Protein AF-A0A2K8VAJ5-F1 (afdb_monomer)

Foldseek 3Di:
DDDPPCPVVVVVVVVVVVVPPPPPDQPPCNVVVVVVVVVVVCLVPVQPPPPPDDPVVVVVVVVVLVVVVVVVCVVDVPVVVVPDPPVPPPPDPPDDPPPPVPDPDDPVNVVVVSVVVVVVVVVVVVVSVVVNVVSVD

pLDDT: mean 71.05, std 13.16, range [44.62, 89.0]

Structure (mmCIF, N/CA/C/O backbone):
data_AF-A0A2K8VAJ5-F1
#
_entry.id   AF-A0A2K8VAJ5-F1
#
loop_
_atom_site.group_PDB
_atom_site.id
_atom_site.type_symbol
_atom_site.label_atom_id
_atom_site.label_alt_id
_atom_site.label_comp_id
_atom_site.label_asym_id
_atom_site.label_entity_id
_atom_site.label_seq_id
_atom_site.pdbx_PDB_ins_code
_atom_site.Cartn_x
_atom_site.Cartn_y
_atom_site.Cartn_z
_atom_site.occupancy
_atom_site.B_iso_or_equiv
_atom_site.auth_seq_id
_atom_site.auth_comp_id
_atom_site.auth_asym_id
_atom_site.auth_atom_id
_atom_site.pdbx_PDB_model_num
ATOM 1 N N . MET A 1 1 ? -67.425 13.145 28.987 1.00 49.12 1 MET A N 1
ATOM 2 C CA . MET A 1 1 ? -66.444 13.938 29.762 1.00 49.12 1 MET A CA 1
ATOM 3 C C . MET A 1 1 ? -65.986 13.090 30.954 1.00 49.12 1 MET A C 1
ATOM 5 O O . MET A 1 1 ? -66.613 13.156 32.002 1.00 49.12 1 MET A O 1
ATOM 9 N N . GLY A 1 2 ? -65.002 12.194 30.789 1.00 54.41 2 GLY A N 1
ATOM 10 C CA . GLY A 1 2 ? -64.683 11.223 31.853 1.00 54.41 2 GLY A CA 1
ATOM 11 C C . GLY A 1 2 ? -63.382 10.418 31.737 1.00 54.41 2 GLY A C 1
ATOM 12 O O . GLY A 1 2 ? -63.228 9.482 32.505 1.00 54.41 2 GLY A O 1
ATOM 13 N N . GLU A 1 3 ? -62.450 10.752 30.839 1.00 56.56 3 GLU A N 1
ATOM 14 C CA . GLU A 1 3 ? -61.266 9.903 30.571 1.00 56.56 3 GLU A CA 1
ATOM 15 C C . GLU A 1 3 ? -59.970 10.291 31.309 1.00 56.56 3 GLU A C 1
ATOM 17 O O . GLU A 1 3 ? -58.993 9.563 31.231 1.00 56.56 3 GLU A O 1
ATOM 22 N N . ASN A 1 4 ? -59.942 11.380 32.086 1.00 60.19 4 ASN A N 1
ATOM 23 C CA . ASN A 1 4 ? -58.702 11.906 32.690 1.00 60.19 4 ASN A CA 1
ATOM 24 C C . ASN A 1 4 ? -58.648 11.837 34.229 1.00 60.19 4 ASN A C 1
ATOM 26 O O . ASN A 1 4 ? -57.868 12.554 34.846 1.00 60.19 4 ASN A O 1
ATOM 30 N N . LYS A 1 5 ? -59.470 11.005 34.882 1.00 61.97 5 LYS A N 1
ATOM 31 C CA . LYS A 1 5 ? -59.504 10.945 36.359 1.00 61.97 5 LYS A CA 1
ATOM 32 C C . LYS A 1 5 ? -58.392 10.106 37.001 1.00 61.97 5 LYS A C 1
ATOM 34 O O . LYS A 1 5 ? -58.122 10.304 38.174 1.00 61.97 5 LYS A O 1
ATOM 39 N N . HIS A 1 6 ? -57.739 9.215 36.254 1.00 68.75 6 HIS A N 1
ATOM 40 C CA . HIS A 1 6 ? -56.761 8.265 36.811 1.00 68.75 6 HIS A CA 1
ATOM 41 C C . HIS A 1 6 ? -55.299 8.560 36.444 1.00 68.75 6 HIS A C 1
ATOM 43 O O . HIS A 1 6 ? -54.416 7.804 36.832 1.00 68.75 6 HIS A O 1
ATOM 49 N N . ILE A 1 7 ? -55.007 9.644 35.717 1.00 76.75 7 ILE A N 1
ATOM 50 C CA . ILE A 1 7 ? -53.629 9.952 35.286 1.00 76.75 7 ILE A CA 1
ATOM 51 C C . ILE A 1 7 ? -52.739 10.314 36.480 1.00 76.75 7 ILE A C 1
ATOM 53 O O . ILE A 1 7 ? -51.584 9.905 36.529 1.00 76.75 7 ILE A O 1
ATOM 57 N N . GLU A 1 8 ? -53.287 11.038 37.462 1.00 81.19 8 GLU A N 1
ATOM 58 C CA . GLU A 1 8 ? -52.573 11.372 38.701 1.00 81.19 8 GLU A CA 1
ATOM 59 C C . GLU A 1 8 ? -52.306 10.133 39.559 1.00 81.19 8 GLU A C 1
ATOM 61 O O . GLU A 1 8 ? -51.227 10.003 40.128 1.00 81.19 8 GLU A O 1
ATOM 66 N N . GLU A 1 9 ? -53.251 9.192 39.618 1.00 81.62 9 GLU A N 1
ATOM 67 C CA . GLU A 1 9 ? -53.057 7.926 40.332 1.00 81.62 9 GLU A CA 1
ATOM 68 C C . GLU A 1 9 ? -51.997 7.053 39.650 1.00 81.62 9 GLU A C 1
ATOM 70 O O . GLU A 1 9 ? -51.167 6.447 40.329 1.00 81.62 9 GLU A O 1
ATOM 75 N N . LEU A 1 10 ? -51.978 7.030 38.313 1.00 83.81 10 LEU A N 1
ATOM 76 C CA . LEU A 1 10 ? -50.975 6.308 37.531 1.00 83.81 10 LEU A CA 1
ATOM 77 C C . LEU A 1 10 ? -49.576 6.925 37.687 1.00 83.81 10 LEU A C 1
ATOM 79 O O . LEU A 1 10 ? -48.600 6.194 37.846 1.00 83.81 10 LEU A O 1
ATOM 83 N N . ASP A 1 11 ? -49.477 8.258 37.689 1.00 85.94 11 ASP A N 1
ATOM 84 C CA . ASP A 1 11 ? -48.225 8.986 37.936 1.00 85.94 11 ASP A CA 1
ATOM 85 C C . ASP A 1 11 ? -47.729 8.775 39.374 1.00 85.94 11 ASP A C 1
ATOM 87 O O . ASP A 1 11 ? -46.547 8.507 39.596 1.00 85.94 11 ASP A O 1
ATOM 91 N N . ALA A 1 12 ? -48.632 8.804 40.360 1.00 85.50 12 ALA A N 1
ATOM 92 C CA . ALA A 1 12 ? -48.304 8.512 41.753 1.00 85.50 12 ALA A CA 1
ATOM 93 C C . ALA A 1 12 ? -47.822 7.063 41.937 1.00 85.50 12 ALA A C 1
ATOM 95 O O . ALA A 1 12 ? -46.865 6.820 42.677 1.00 85.50 12 ALA A O 1
ATOM 96 N N . PHE A 1 13 ? -48.437 6.108 41.234 1.00 86.81 13 PHE A N 1
ATOM 97 C CA . PHE A 1 13 ? -48.019 4.708 41.236 1.00 86.81 13 PHE A CA 1
ATOM 98 C C . PHE A 1 13 ? -46.640 4.526 40.589 1.00 86.81 13 PHE A C 1
ATOM 100 O O . PHE A 1 13 ? -45.767 3.892 41.181 1.00 86.81 13 PHE A O 1
ATOM 107 N N . ALA A 1 14 ? -46.407 5.140 39.425 1.00 85.62 14 ALA A N 1
ATOM 108 C CA . ALA A 1 14 ? -45.118 5.105 38.740 1.00 85.62 14 ALA A CA 1
ATOM 109 C C . ALA A 1 14 ? -44.005 5.736 39.591 1.00 85.62 14 ALA A C 1
ATOM 111 O O . ALA A 1 14 ? -42.942 5.142 39.760 1.00 85.62 14 ALA A O 1
ATOM 112 N N . LYS A 1 15 ? -44.262 6.901 40.200 1.00 84.56 15 LYS A N 1
ATOM 113 C CA . LYS A 1 15 ? -43.313 7.572 41.100 1.00 84.56 15 LYS A CA 1
ATOM 114 C C . LYS A 1 15 ? -43.003 6.751 42.340 1.00 84.56 15 LYS A C 1
ATOM 116 O O . LYS A 1 15 ? -41.846 6.706 42.747 1.00 84.56 15 LYS A O 1
ATOM 121 N N . LYS A 1 16 ? -44.009 6.105 42.938 1.00 86.38 16 LYS A N 1
ATOM 122 C CA . LYS A 1 16 ? -43.801 5.209 44.078 1.00 86.38 16 LYS A CA 1
ATOM 123 C C . LYS A 1 16 ? -42.916 4.030 43.680 1.00 86.38 16 LYS A C 1
ATOM 125 O O . LYS A 1 16 ? -41.935 3.769 44.357 1.00 86.38 16 LYS A O 1
ATOM 130 N N . TYR A 1 17 ? -43.200 3.397 42.545 1.00 82.62 17 TYR A N 1
ATOM 131 C CA . TYR A 1 17 ? -42.423 2.256 42.067 1.00 82.62 17 TYR A CA 1
ATOM 132 C C . TYR A 1 17 ? -40.970 2.637 41.753 1.00 82.62 17 TYR A C 1
ATOM 134 O O . TYR A 1 17 ? -40.051 1.965 42.194 1.00 82.62 17 TYR A O 1
ATOM 142 N N . VAL A 1 18 ? -40.742 3.763 41.070 1.00 82.12 18 VAL A N 1
ATOM 143 C CA . VAL A 1 18 ? -39.388 4.270 40.771 1.00 82.12 18 VAL A CA 1
ATOM 144 C C . VAL A 1 18 ? -38.624 4.665 42.041 1.00 82.12 18 VAL A C 1
ATOM 146 O O . VAL A 1 18 ? -37.400 4.581 42.066 1.00 82.12 18 VAL A O 1
ATOM 149 N N . LYS A 1 19 ? -39.328 5.096 43.092 1.00 79.25 19 LYS A N 1
ATOM 150 C CA . LYS A 1 19 ? -38.733 5.466 44.383 1.00 79.25 19 LYS A CA 1
ATOM 151 C C . LYS A 1 19 ? -38.449 4.257 45.282 1.00 79.25 19 LYS A C 1
ATOM 153 O O . LYS A 1 19 ? -37.502 4.312 46.059 1.00 79.25 19 LYS A O 1
ATOM 158 N N . ASP A 1 20 ? -39.274 3.215 45.190 1.00 78.38 20 ASP A N 1
ATOM 159 C CA . ASP A 1 20 ? -39.146 1.970 45.957 1.00 78.38 20 ASP A CA 1
ATOM 160 C C . ASP A 1 20 ? -38.098 1.020 45.344 1.00 78.38 20 ASP A C 1
ATOM 162 O O . ASP A 1 20 ? -37.609 0.120 46.025 1.00 78.38 20 ASP A O 1
ATOM 166 N N . VAL A 1 21 ? -37.726 1.217 44.075 1.00 77.69 21 VAL A N 1
ATOM 167 C CA . VAL A 1 21 ? -36.576 0.541 43.462 1.00 77.69 21 VAL A CA 1
ATOM 168 C C . VAL A 1 21 ? -35.293 1.118 44.063 1.00 77.69 21 VAL A C 1
ATOM 170 O O . VAL A 1 21 ? -35.049 2.324 43.989 1.00 77.69 21 VAL A O 1
ATOM 173 N N . GLU A 1 22 ? -34.466 0.255 44.660 1.00 72.25 22 GLU A N 1
ATOM 174 C CA . GLU A 1 22 ? -33.133 0.637 45.125 1.00 72.25 22 GLU A CA 1
ATOM 175 C C . GLU A 1 22 ? -32.356 1.250 43.957 1.00 72.25 22 GLU A C 1
ATOM 177 O O . GLU A 1 22 ? -32.207 0.646 42.895 1.00 72.25 22 GLU A O 1
ATOM 182 N N . GLN A 1 23 ? -31.895 2.488 44.140 1.00 69.12 23 GLN A N 1
ATOM 183 C CA . GLN A 1 23 ? -31.061 3.152 43.151 1.00 69.12 23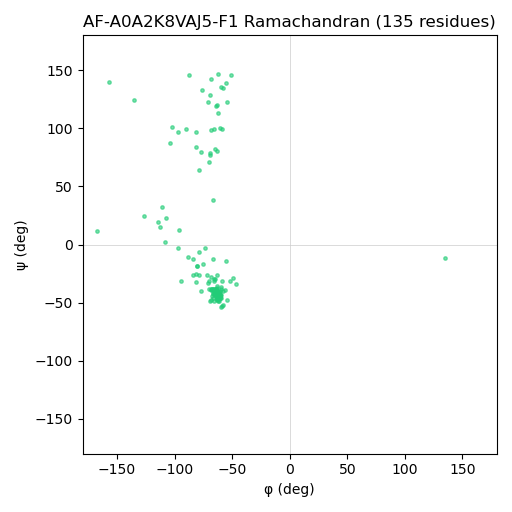 GLN A CA 1
ATOM 184 C C . GLN A 1 23 ? -29.740 2.391 43.068 1.00 69.12 23 GLN A C 1
ATOM 186 O O . GLN A 1 23 ? -28.859 2.573 43.908 1.00 69.12 23 GLN A O 1
ATOM 191 N N . GLU A 1 24 ? -29.612 1.533 42.057 1.00 68.12 24 GLU A N 1
ATOM 192 C CA . GLU A 1 24 ? -28.342 0.911 41.713 1.00 68.12 24 GLU A CA 1
ATOM 193 C C . GLU A 1 24 ? -27.365 2.029 41.345 1.00 68.12 24 GLU A C 1
ATOM 195 O O . GLU A 1 24 ? -27.410 2.615 40.261 1.00 68.12 24 GLU A O 1
ATOM 200 N N . LEU A 1 25 ? -26.508 2.381 42.302 1.00 70.94 25 LEU A N 1
ATOM 201 C CA . LEU A 1 25 ? -25.411 3.297 42.061 1.00 70.94 25 LEU A CA 1
ATOM 202 C C . LEU A 1 25 ? -24.488 2.611 41.055 1.00 70.94 25 LEU A C 1
ATOM 204 O O . LEU A 1 25 ? -23.977 1.523 41.352 1.00 70.94 25 LEU A O 1
ATOM 208 N N . PRO A 1 26 ? -24.268 3.207 39.870 1.00 72.81 26 PRO A N 1
ATOM 209 C CA . PRO A 1 26 ? -23.315 2.647 38.936 1.00 72.81 26 PRO A CA 1
ATOM 210 C C . PRO A 1 26 ? -21.974 2.518 39.652 1.00 72.81 26 PRO A C 1
ATOM 212 O O . PRO A 1 26 ? -21.575 3.391 40.429 1.00 72.81 26 PRO A O 1
ATOM 215 N N . THR A 1 27 ? -21.280 1.407 39.410 1.00 80.12 27 THR A N 1
ATOM 216 C CA . THR A 1 27 ? -19.929 1.212 39.935 1.00 80.12 27 THR A CA 1
ATOM 217 C C . THR A 1 27 ? -19.074 2.426 39.575 1.00 80.12 27 THR A C 1
ATOM 219 O O . THR A 1 27 ? -19.243 2.999 38.498 1.00 80.12 27 THR A O 1
ATOM 222 N N . PHE A 1 28 ? -18.141 2.807 40.451 1.00 79.31 28 PHE A N 1
ATOM 223 C CA . PHE A 1 28 ? -17.242 3.950 40.243 1.00 79.31 28 PHE A CA 1
ATOM 224 C C . PHE A 1 28 ? -16.602 3.964 38.836 1.00 79.31 28 PHE A C 1
ATOM 226 O O . PHE A 1 28 ? -16.463 5.018 38.221 1.00 79.31 28 PHE A O 1
ATOM 233 N N . ASP A 1 29 ? -16.331 2.778 38.282 1.00 83.50 29 ASP A N 1
ATOM 234 C CA . ASP A 1 29 ? -15.713 2.584 36.968 1.00 83.50 29 ASP A CA 1
ATOM 235 C C . ASP A 1 29 ? -16.696 2.337 35.810 1.00 83.50 29 ASP A C 1
ATOM 237 O O . ASP A 1 29 ? -16.278 1.922 34.725 1.00 83.50 29 ASP A O 1
ATOM 241 N N . PHE A 1 30 ? -18.000 2.566 35.992 1.00 85.00 30 PHE A N 1
ATOM 242 C CA . PHE A 1 30 ? -19.014 2.322 34.959 1.00 85.00 30 PHE A CA 1
ATOM 243 C C . PHE A 1 30 ? -18.716 3.112 33.681 1.00 85.00 30 PHE A C 1
ATOM 245 O O . PHE A 1 30 ? -18.602 2.535 32.599 1.00 85.00 30 PHE A O 1
ATOM 252 N N . THR A 1 31 ? -18.503 4.422 33.815 1.00 88.94 31 THR A N 1
ATOM 253 C CA . THR A 1 31 ? -18.191 5.302 32.683 1.00 88.94 31 THR A CA 1
ATOM 254 C C . THR A 1 31 ? -16.892 4.884 31.999 1.00 88.94 31 THR A C 1
ATOM 256 O O . THR A 1 31 ? -16.847 4.800 30.774 1.00 88.94 31 THR A O 1
ATOM 259 N N . SER A 1 32 ? -15.858 4.543 32.773 1.00 85.12 32 SER A N 1
ATOM 260 C CA . SER A 1 32 ? -14.574 4.061 32.249 1.00 85.12 32 SER A CA 1
ATOM 261 C C . SER A 1 32 ? -14.727 2.748 31.475 1.00 85.12 32 SER A C 1
ATOM 263 O O . SER A 1 32 ? -14.182 2.606 30.383 1.00 85.12 32 SER A O 1
ATOM 265 N N . SER A 1 33 ? -15.520 1.809 31.995 1.00 86.50 33 SER A N 1
ATOM 266 C CA . SER A 1 33 ? -15.767 0.498 31.379 1.00 86.50 33 SER A CA 1
ATOM 267 C C . SER A 1 33 ? -16.581 0.601 30.089 1.00 86.50 33 SER A C 1
ATOM 269 O O . SER A 1 33 ? -16.302 -0.103 29.116 1.00 86.50 33 SER A O 1
ATOM 271 N N . VAL A 1 34 ? -17.578 1.489 30.063 1.00 89.00 34 VAL A N 1
ATOM 272 C CA . VAL A 1 34 ? -18.381 1.773 28.868 1.00 89.00 34 VAL A CA 1
ATOM 273 C C . VAL A 1 34 ? -17.526 2.472 27.814 1.00 89.00 34 VAL A C 1
ATOM 275 O O . VAL A 1 34 ? -17.491 2.025 26.671 1.00 89.00 34 VAL A O 1
ATOM 278 N N . MET A 1 35 ? -16.767 3.502 28.198 1.00 87.38 35 MET A N 1
ATOM 279 C CA . MET A 1 35 ? -15.888 4.231 27.280 1.00 87.38 35 MET A CA 1
ATOM 280 C C . MET A 1 35 ? -14.786 3.331 26.706 1.00 87.38 35 MET A C 1
ATOM 282 O O . MET A 1 35 ? -14.466 3.427 25.524 1.00 87.38 35 MET A O 1
ATOM 286 N N . HIS A 1 36 ? -14.246 2.409 27.509 1.00 87.50 36 HIS A N 1
ATOM 287 C CA . HIS A 1 36 ? -13.289 1.406 27.044 1.00 87.50 36 HIS A CA 1
ATOM 288 C C . HIS A 1 36 ? -13.899 0.494 25.972 1.00 87.50 36 HIS A C 1
ATOM 290 O O . HIS A 1 36 ? -13.298 0.292 24.919 1.00 87.50 36 HIS A O 1
ATOM 296 N N . LYS A 1 37 ? -15.115 -0.018 26.206 1.00 85.31 37 LYS A N 1
ATOM 297 C CA . LYS A 1 37 ? -15.824 -0.871 25.238 1.00 85.31 37 LYS A CA 1
ATOM 298 C C . LYS A 1 37 ? -16.207 -0.124 23.963 1.00 85.31 37 LYS A C 1
ATOM 300 O O . LYS A 1 37 ? -16.082 -0.687 22.882 1.00 85.31 37 LYS A O 1
ATOM 305 N N . ILE A 1 38 ? -16.622 1.140 24.064 1.00 84.06 38 ILE A N 1
ATOM 306 C CA . ILE A 1 38 ? -16.909 1.981 22.891 1.00 84.06 38 ILE A CA 1
ATOM 307 C C . ILE A 1 38 ? -15.635 2.182 22.069 1.00 84.06 38 ILE A C 1
ATOM 309 O O . ILE A 1 38 ? -15.648 1.957 20.863 1.00 84.06 38 ILE A O 1
ATOM 313 N N . LYS A 1 39 ? -14.515 2.511 22.722 1.00 82.06 39 LYS A N 1
ATOM 314 C CA . LYS A 1 39 ? -13.221 2.698 22.058 1.00 82.06 39 LYS A CA 1
ATOM 315 C C . LYS A 1 39 ? -12.747 1.430 21.339 1.00 82.06 39 LYS A C 1
ATOM 317 O O . LYS A 1 39 ? -12.239 1.516 20.226 1.00 82.06 39 LYS A O 1
ATOM 322 N N . GLU A 1 40 ? -12.943 0.261 21.943 1.00 77.19 40 GLU A N 1
ATOM 323 C CA . GLU A 1 40 ? -12.607 -1.036 21.342 1.00 77.19 40 GLU A CA 1
ATOM 324 C C . GLU A 1 40 ? -13.460 -1.336 20.093 1.00 77.19 40 GLU A C 1
ATOM 326 O O . GLU A 1 40 ? -12.935 -1.746 19.054 1.00 77.19 40 GLU A O 1
ATOM 331 N N . VAL A 1 41 ? -14.765 -1.052 20.154 1.00 75.44 41 VAL A N 1
ATOM 332 C CA . VAL A 1 41 ? -15.689 -1.222 19.021 1.00 75.44 41 VAL A CA 1
ATOM 333 C C . VAL A 1 41 ? -15.383 -0.229 17.895 1.00 75.44 41 VAL A C 1
ATOM 335 O O . VAL A 1 41 ? -15.299 -0.633 16.732 1.00 75.44 41 VAL A O 1
ATOM 338 N N . GLU A 1 42 ? -15.145 1.045 18.211 1.00 70.00 42 GLU A N 1
ATOM 339 C CA . GLU A 1 42 ? -14.798 2.069 17.220 1.00 70.00 42 GLU A CA 1
ATOM 340 C C . GLU A 1 42 ? -13.470 1.751 16.524 1.00 70.00 42 GLU A C 1
ATOM 342 O O . GLU A 1 42 ? -13.422 1.731 15.292 1.00 70.00 42 GLU A O 1
ATOM 347 N N . MET A 1 43 ? -12.428 1.374 17.274 1.00 62.12 43 MET A N 1
ATOM 348 C CA . MET A 1 43 ? -11.144 0.951 16.701 1.00 62.12 43 MET A CA 1
ATOM 349 C C . MET A 1 43 ? -11.285 -0.276 15.787 1.00 62.12 43 MET A C 1
ATOM 351 O O . MET A 1 43 ? -10.645 -0.350 14.740 1.00 62.12 43 MET A O 1
ATOM 355 N N . SER A 1 44 ? -12.162 -1.229 16.108 1.00 60.97 44 SER A N 1
ATOM 356 C CA . SER A 1 44 ? -12.371 -2.398 15.240 1.00 60.97 44 SER A CA 1
ATOM 357 C C . SER A 1 44 ? -13.037 -2.059 13.894 1.00 60.97 44 SER A C 1
ATOM 359 O O . SER A 1 44 ? -12.812 -2.750 12.896 1.00 60.97 44 SER A O 1
ATOM 361 N N . SER A 1 45 ? -13.841 -0.989 13.849 1.00 58.59 45 SER A N 1
ATOM 362 C CA . SER A 1 45 ? -14.629 -0.600 12.671 1.00 58.59 45 SER A CA 1
ATOM 363 C C . SER A 1 45 ? -13.934 0.431 11.775 1.00 58.59 45 SER A C 1
ATOM 365 O O . SER A 1 45 ? -14.099 0.388 10.555 1.00 58.59 45 SER A O 1
ATOM 367 N N . VAL A 1 46 ? -13.118 1.317 12.356 1.00 58.03 46 VAL A N 1
ATOM 368 C CA . VAL A 1 46 ? -12.491 2.444 11.645 1.00 58.03 46 VAL A CA 1
ATOM 369 C C . VAL A 1 46 ? -11.236 2.018 10.869 1.00 58.03 46 VAL A C 1
ATOM 371 O O . VAL A 1 46 ? -10.920 2.610 9.838 1.00 58.03 46 VAL A O 1
ATOM 374 N N . TYR A 1 47 ? -10.558 0.940 11.277 1.00 54.00 47 TYR A N 1
ATOM 375 C CA . TYR A 1 47 ? -9.246 0.560 10.729 1.00 54.00 47 TYR A CA 1
ATOM 376 C C . TYR A 1 47 ? -9.243 -0.712 9.881 1.00 54.00 47 TYR A C 1
ATOM 378 O O . TYR A 1 47 ? -8.237 -1.420 9.803 1.00 54.00 47 TYR A O 1
ATOM 386 N N . LYS A 1 48 ? -10.332 -1.013 9.164 1.00 54.94 48 LYS A N 1
ATOM 387 C CA . LYS A 1 48 ? -10.235 -1.988 8.071 1.00 54.94 48 LYS A CA 1
ATOM 388 C C . LYS A 1 48 ? -9.587 -1.295 6.875 1.00 54.94 48 LYS A C 1
ATOM 390 O O . LYS A 1 48 ? -10.258 -0.851 5.948 1.00 54.94 48 LYS A O 1
ATOM 395 N N . THR A 1 49 ? -8.260 -1.178 6.910 1.00 57.50 49 THR A N 1
ATOM 396 C CA . THR A 1 49 ? -7.446 -0.737 5.775 1.00 57.50 49 THR A CA 1
ATOM 397 C C . THR A 1 49 ? -7.565 -1.776 4.669 1.00 57.50 49 THR A C 1
ATOM 399 O O . THR A 1 49 ? -6.760 -2.693 4.526 1.00 57.50 49 THR A O 1
ATOM 402 N N . THR A 1 50 ? -8.644 -1.686 3.894 1.00 60.38 50 THR A N 1
ATOM 403 C CA . THR A 1 50 ? 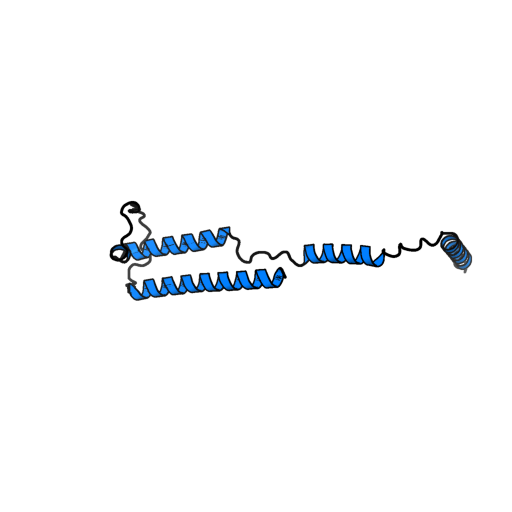-8.831 -2.515 2.710 1.00 60.38 50 THR A CA 1
ATOM 404 C C . THR A 1 50 ? -7.698 -2.169 1.750 1.00 60.38 50 THR A C 1
ATOM 406 O O . THR A 1 50 ? -7.633 -1.030 1.282 1.00 60.38 50 THR A O 1
ATOM 409 N N . PRO A 1 51 ? -6.768 -3.096 1.467 1.00 63.56 51 PRO A N 1
ATOM 410 C CA . PRO A 1 51 ? -5.673 -2.790 0.566 1.00 63.56 51 PRO A CA 1
ATOM 411 C C . PRO A 1 51 ? -6.267 -2.489 -0.816 1.00 63.56 51 PRO A C 1
ATOM 413 O O . PRO A 1 51 ? -6.910 -3.361 -1.399 1.00 63.56 51 PRO A O 1
ATOM 416 N N . LEU A 1 52 ? -6.035 -1.273 -1.340 1.00 65.44 52 LEU A N 1
ATOM 417 C CA . LEU A 1 52 ? -6.528 -0.808 -2.655 1.00 65.44 52 LEU A CA 1
ATOM 418 C C . LEU A 1 52 ? -6.241 -1.808 -3.783 1.00 65.44 52 LEU A C 1
ATOM 420 O O . LEU A 1 52 ? -6.976 -1.895 -4.761 1.00 65.44 52 LEU A O 1
ATOM 424 N N . ILE A 1 53 ? -5.163 -2.574 -3.633 1.00 70.12 53 ILE A N 1
ATOM 425 C CA . ILE A 1 53 ? -4.823 -3.680 -4.507 1.00 70.12 53 ILE A CA 1
ATOM 426 C C . ILE A 1 53 ? -4.394 -4.865 -3.641 1.00 70.12 53 ILE A C 1
ATOM 428 O O . ILE A 1 53 ? -3.497 -4.773 -2.797 1.00 70.12 53 ILE A O 1
ATOM 432 N N . SER A 1 54 ? -5.067 -5.998 -3.836 1.00 78.31 54 SER A N 1
ATOM 433 C CA . SER A 1 54 ? -4.738 -7.239 -3.137 1.00 78.31 54 SER A CA 1
ATOM 434 C C . SER A 1 54 ? -3.320 -7.693 -3.492 1.00 78.31 54 SER A C 1
ATOM 436 O O . SER A 1 54 ? -2.880 -7.544 -4.634 1.00 78.31 54 SER A O 1
ATOM 438 N N . LYS A 1 55 ? -2.613 -8.325 -2.544 1.00 74.94 55 LYS A N 1
ATOM 439 C CA . LYS A 1 55 ? -1.260 -8.881 -2.761 1.00 74.94 55 LYS A CA 1
ATOM 440 C C . LYS A 1 55 ? -1.191 -9.793 -3.997 1.00 74.94 55 LYS A C 1
ATOM 442 O O . LYS A 1 55 ? -0.178 -9.819 -4.686 1.00 74.94 55 LYS 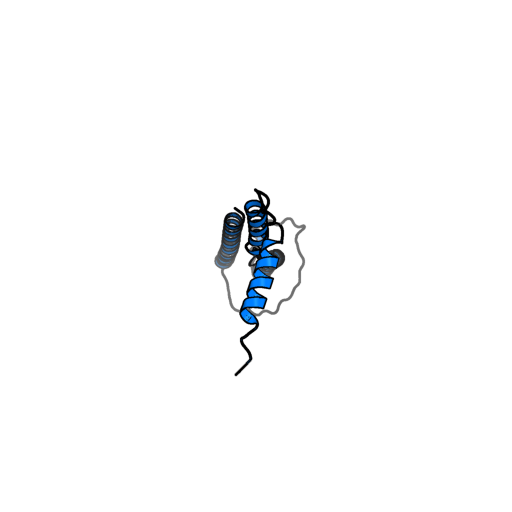A O 1
ATOM 447 N N . LYS A 1 56 ? -2.291 -10.486 -4.320 1.00 82.25 56 LYS A N 1
ATOM 448 C CA . LYS A 1 56 ? -2.414 -11.342 -5.513 1.00 82.25 56 LYS A CA 1
ATOM 449 C C . LYS A 1 56 ? -2.355 -10.542 -6.822 1.00 82.25 56 LYS A C 1
ATOM 451 O O . LYS A 1 56 ? -1.736 -10.984 -7.783 1.00 82.25 56 LYS A O 1
ATOM 456 N N . VAL A 1 57 ? -2.959 -9.353 -6.845 1.00 83.94 57 VAL A N 1
ATOM 457 C CA . VAL A 1 57 ? -2.997 -8.473 -8.025 1.00 83.94 57 VAL A CA 1
ATOM 458 C C . VAL A 1 57 ? -1.617 -7.868 -8.299 1.00 83.94 57 VAL A C 1
ATOM 460 O O . VAL A 1 57 ? -1.236 -7.734 -9.456 1.00 83.94 57 VAL A O 1
ATOM 463 N N . TRP A 1 58 ? -0.820 -7.605 -7.257 1.00 82.81 58 TRP A N 1
ATOM 464 C CA . TRP A 1 58 ? 0.585 -7.195 -7.404 1.00 82.81 58 TRP A CA 1
ATOM 465 C C . TRP A 1 58 ? 1.432 -8.234 -8.144 1.00 82.81 58 TRP A C 1
ATOM 467 O O . TRP A 1 58 ? 2.180 -7.890 -9.057 1.00 82.81 58 TRP A O 1
ATOM 477 N N . VAL A 1 59 ? 1.289 -9.512 -7.779 1.00 83.31 59 VAL A N 1
ATOM 478 C CA . VAL A 1 59 ? 1.998 -10.615 -8.447 1.00 83.31 59 VAL A CA 1
ATOM 479 C C . VAL A 1 59 ? 1.560 -10.734 -9.907 1.00 83.31 59 VAL A C 1
ATOM 481 O O . VAL A 1 59 ? 2.400 -10.920 -10.786 1.00 83.31 59 VAL A O 1
ATOM 484 N N . LEU A 1 60 ? 0.263 -10.566 -10.181 1.00 87.25 60 LEU A N 1
ATOM 485 C CA . LEU A 1 60 ? -0.278 -10.596 -11.540 1.00 87.25 60 LEU A CA 1
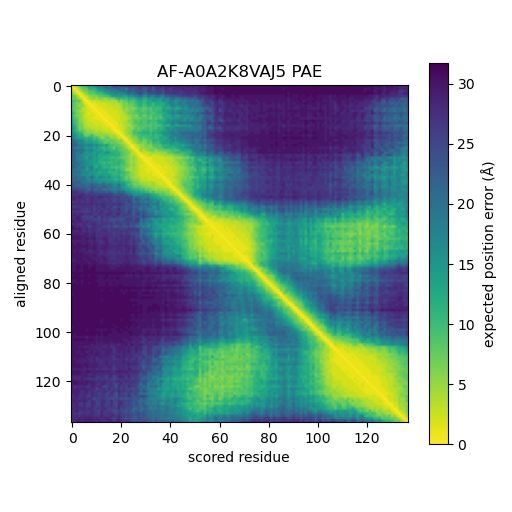ATOM 486 C C . LEU A 1 60 ? 0.257 -9.439 -12.400 1.00 87.25 60 LEU A C 1
ATOM 488 O O . LEU A 1 60 ? 0.680 -9.678 -13.527 1.00 87.25 60 LEU A O 1
ATOM 492 N N . LEU A 1 61 ? 0.317 -8.213 -11.864 1.00 85.19 61 LEU A N 1
ATOM 493 C CA . LEU A 1 61 ? 0.904 -7.049 -12.546 1.00 85.19 61 LEU A CA 1
ATOM 494 C C . LEU A 1 61 ? 2.387 -7.257 -12.864 1.00 85.19 61 LEU A C 1
ATOM 496 O O . LEU A 1 61 ? 2.813 -7.000 -13.989 1.00 85.19 61 LEU A O 1
ATOM 500 N N . PHE A 1 62 ? 3.161 -7.773 -11.906 1.00 83.94 62 PHE A N 1
ATOM 501 C CA . PHE A 1 62 ? 4.577 -8.059 -12.128 1.00 83.94 62 PHE A CA 1
ATOM 502 C C . PHE A 1 62 ? 4.776 -9.153 -13.186 1.00 83.94 62 PHE A C 1
ATOM 504 O O . PHE A 1 62 ? 5.620 -9.019 -14.069 1.00 83.94 62 PHE A O 1
ATOM 511 N N . SER A 1 63 ? 3.959 -10.209 -13.147 1.00 85.12 63 SER A N 1
ATOM 512 C CA . SER A 1 63 ? 3.982 -11.271 -14.157 1.00 85.12 63 SER A CA 1
ATOM 513 C C . SER A 1 63 ? 3.587 -10.767 -15.545 1.00 85.12 63 SER A C 1
ATOM 515 O O . SER A 1 63 ? 4.161 -11.202 -16.538 1.00 85.12 63 SER A O 1
ATOM 517 N N . LEU A 1 64 ? 2.611 -9.866 -15.644 1.00 85.81 64 LEU A N 1
ATOM 518 C CA . LEU A 1 64 ? 2.198 -9.305 -16.928 1.00 85.81 64 LEU A CA 1
ATOM 519 C C . LEU A 1 64 ? 3.317 -8.447 -17.532 1.00 85.81 64 LEU A C 1
ATOM 521 O O . LEU A 1 64 ? 3.625 -8.571 -18.716 1.00 85.81 64 LEU A O 1
ATOM 525 N N . LEU A 1 65 ? 3.977 -7.633 -16.702 1.00 83.81 65 LEU A N 1
ATOM 526 C CA . LEU A 1 65 ? 5.099 -6.795 -17.121 1.00 83.81 65 LEU A CA 1
ATOM 527 C C . LEU A 1 65 ? 6.264 -7.634 -17.676 1.00 83.81 65 LEU A C 1
ATOM 529 O O . LEU A 1 65 ? 6.826 -7.300 -18.721 1.00 83.81 65 LEU A O 1
ATOM 533 N N . THR A 1 66 ? 6.609 -8.743 -17.014 1.00 80.62 66 THR A N 1
ATOM 534 C CA . THR A 1 66 ? 7.697 -9.625 -17.463 1.00 80.62 66 THR A CA 1
ATOM 535 C C . THR A 1 66 ? 7.360 -10.351 -18.765 1.00 80.62 66 THR A C 1
ATOM 537 O O . THR A 1 66 ? 8.222 -10.458 -19.637 1.00 80.62 66 THR A O 1
ATOM 540 N N . ILE A 1 67 ? 6.110 -10.784 -18.955 1.00 81.56 67 ILE A N 1
ATOM 541 C CA . ILE A 1 67 ? 5.652 -11.404 -20.210 1.00 81.56 67 ILE A CA 1
ATOM 542 C C . ILE A 1 67 ? 5.752 -10.411 -21.375 1.00 81.56 67 ILE A C 1
ATOM 544 O O . ILE A 1 67 ? 6.313 -10.751 -22.419 1.00 81.56 67 ILE A O 1
ATOM 548 N N . CYS A 1 68 ? 5.282 -9.172 -21.187 1.00 78.44 68 CYS A N 1
ATOM 549 C CA . CYS A 1 68 ? 5.402 -8.112 -22.191 1.00 78.44 68 CYS A CA 1
ATOM 550 C C . CYS A 1 68 ? 6.868 -7.844 -22.560 1.00 78.44 68 CYS A C 1
ATOM 552 O O . CYS A 1 68 ? 7.201 -7.684 -23.733 1.00 78.44 68 CYS A O 1
ATOM 554 N N . MET A 1 69 ? 7.769 -7.860 -21.575 1.00 72.44 69 MET A N 1
ATOM 555 C CA . MET A 1 69 ? 9.200 -7.664 -21.806 1.00 72.44 69 MET A CA 1
ATOM 556 C C . MET A 1 69 ? 9.814 -8.785 -22.653 1.00 72.44 69 MET A C 1
ATOM 558 O O . MET A 1 69 ? 10.568 -8.509 -23.590 1.00 72.44 69 MET A O 1
ATOM 562 N N . VAL A 1 70 ? 9.480 -10.045 -22.355 1.00 74.12 70 VAL A N 1
ATOM 563 C CA . VAL A 1 70 ? 9.947 -11.200 -23.136 1.00 74.12 70 VAL A CA 1
ATOM 564 C C . VAL A 1 70 ? 9.388 -11.149 -24.556 1.00 74.12 70 VAL A C 1
ATOM 566 O O . VAL A 1 70 ? 10.130 -11.408 -25.500 1.00 74.12 70 VAL A O 1
ATOM 569 N N . TYR A 1 71 ? 8.119 -10.768 -24.719 1.00 70.25 71 TYR A N 1
ATOM 570 C CA . TYR A 1 71 ? 7.490 -10.626 -26.030 1.00 70.25 71 TYR A CA 1
ATOM 571 C C . TYR A 1 71 ? 8.224 -9.607 -26.907 1.00 70.25 71 TYR A C 1
ATOM 573 O O . TYR A 1 71 ? 8.663 -9.948 -28.003 1.00 70.25 71 TYR A O 1
ATOM 581 N N . VAL A 1 72 ? 8.449 -8.389 -26.405 1.00 68.69 72 VAL A N 1
ATOM 582 C CA . VAL A 1 72 ? 9.112 -7.353 -27.210 1.00 68.69 72 VAL A CA 1
ATOM 583 C C . VAL A 1 72 ? 10.599 -7.667 -27.435 1.00 68.69 72 VAL A C 1
ATOM 585 O O . VAL A 1 72 ? 11.148 -7.378 -28.498 1.00 68.69 72 VAL A O 1
ATOM 588 N N . SER A 1 73 ? 11.255 -8.337 -26.484 1.00 64.31 73 SER A N 1
ATOM 589 C CA . SER A 1 73 ? 12.665 -8.731 -26.622 1.00 64.31 73 SER A CA 1
ATOM 590 C C . SER A 1 73 ? 12.889 -9.915 -27.570 1.00 64.31 73 SER A C 1
ATOM 592 O O . SER A 1 73 ? 14.012 -10.117 -28.022 1.00 64.31 73 SER A O 1
ATOM 594 N N . LYS A 1 74 ? 11.863 -10.702 -27.927 1.00 62.31 74 LYS A N 1
ATOM 595 C CA . LYS A 1 74 ? 12.012 -11.751 -28.955 1.00 62.31 74 LYS A CA 1
ATOM 596 C C . LYS A 1 74 ? 12.350 -11.175 -30.335 1.00 62.31 74 LYS A C 1
ATOM 598 O O . LYS A 1 74 ? 13.012 -11.851 -31.114 1.00 62.31 74 LYS A O 1
ATOM 603 N N . GLY A 1 75 ? 11.964 -9.926 -30.613 1.00 54.75 75 GLY A N 1
ATOM 604 C CA . GLY A 1 75 ? 12.283 -9.234 -31.866 1.00 54.75 75 GLY A CA 1
ATOM 605 C C . GLY A 1 75 ? 13.664 -8.565 -31.909 1.00 54.75 75 GLY A C 1
ATOM 606 O O . GLY A 1 75 ? 14.095 -8.139 -32.979 1.00 54.75 75 GLY A O 1
ATOM 607 N N . LYS A 1 76 ? 14.379 -8.428 -30.780 1.00 55.31 76 LYS A N 1
ATOM 608 C CA . LYS A 1 76 ? 15.647 -7.677 -30.740 1.00 55.31 76 LYS A CA 1
ATOM 609 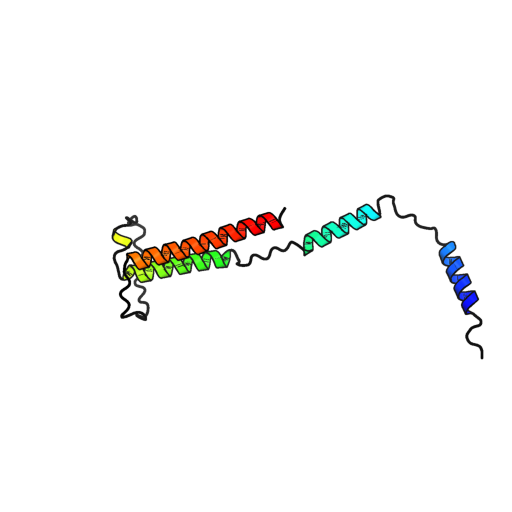C C . LYS A 1 76 ? 16.534 -8.116 -29.579 1.00 55.31 76 LYS A C 1
ATOM 611 O O . LYS A 1 76 ? 16.047 -8.322 -28.477 1.00 55.31 76 LYS A O 1
ATOM 616 N N . SER A 1 77 ? 17.846 -8.218 -29.813 1.00 53.53 77 SER A N 1
ATOM 617 C CA . SER A 1 77 ? 18.861 -8.862 -28.951 1.00 53.53 77 SER A CA 1
ATOM 618 C C . SER A 1 77 ? 19.137 -8.199 -27.583 1.00 53.53 77 SER A C 1
ATOM 620 O O . SER A 1 77 ? 20.277 -8.151 -27.124 1.00 53.53 77 SER A O 1
ATOM 622 N N . ILE A 1 78 ? 18.125 -7.679 -26.896 1.00 52.41 78 ILE A N 1
ATOM 623 C CA . ILE A 1 78 ? 18.235 -7.053 -25.572 1.00 52.41 78 ILE A CA 1
ATOM 624 C C . ILE A 1 78 ? 18.811 -8.056 -24.557 1.00 52.41 78 ILE A C 1
ATOM 626 O O . ILE A 1 78 ? 19.603 -7.691 -23.691 1.00 52.41 78 ILE A O 1
ATOM 630 N N . PHE A 1 79 ? 18.518 -9.345 -24.742 1.00 52.97 79 PHE A N 1
ATOM 631 C CA . PHE A 1 79 ? 19.061 -10.433 -23.931 1.00 52.97 79 PHE A CA 1
ATOM 632 C C . PHE A 1 79 ? 20.495 -10.869 -24.275 1.00 52.97 79 PHE A C 1
ATOM 634 O O . PHE A 1 79 ? 21.043 -11.676 -23.535 1.00 52.97 79 PHE A O 1
ATOM 641 N N . SER A 1 80 ? 21.138 -10.373 -25.344 1.00 53.25 80 SER A N 1
ATOM 642 C CA . SER A 1 80 ? 22.532 -10.775 -25.634 1.00 53.25 80 SER A CA 1
ATOM 643 C C . SER A 1 80 ? 23.556 -10.037 -24.763 1.00 53.25 80 SER A C 1
ATOM 645 O O . SER A 1 80 ? 24.626 -10.575 -24.484 1.00 53.25 80 SER A O 1
ATOM 647 N N . SER A 1 81 ? 23.211 -8.834 -24.285 1.00 51.59 81 SER A N 1
ATOM 648 C CA . SER A 1 81 ? 24.070 -8.032 -23.400 1.00 51.59 81 SER A CA 1
ATOM 649 C C . SER A 1 81 ? 23.924 -8.427 -21.922 1.00 51.59 81 SER A C 1
ATOM 651 O O . SER A 1 81 ? 24.858 -8.305 -21.132 1.00 51.59 81 SER A O 1
ATOM 653 N N . TRP A 1 82 ? 22.763 -8.968 -21.539 1.00 50.00 82 TRP A N 1
ATOM 654 C CA . TRP A 1 82 ? 22.531 -9.523 -20.208 1.00 50.00 82 TRP A CA 1
ATOM 655 C C . TRP A 1 82 ? 22.900 -11.009 -20.232 1.00 50.00 82 TRP A C 1
ATOM 657 O O . TRP A 1 82 ? 22.125 -11.825 -20.721 1.00 50.00 82 TRP A O 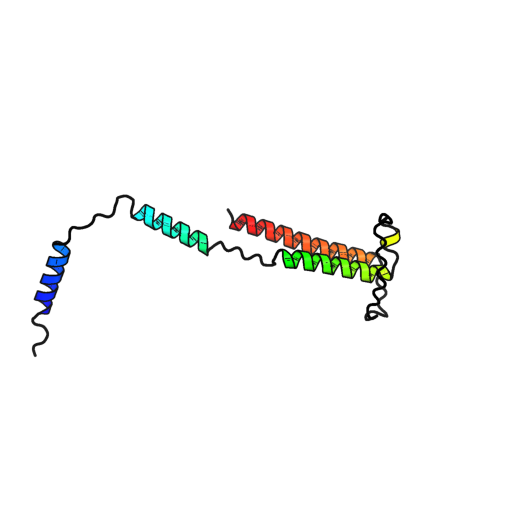1
ATOM 667 N N . LYS A 1 83 ? 24.096 -11.377 -19.748 1.00 51.00 83 LYS A N 1
ATOM 668 C CA . LYS A 1 83 ? 24.540 -12.782 -19.641 1.00 51.00 83 LYS A CA 1
ATOM 669 C C . LYS A 1 83 ? 23.639 -13.557 -18.669 1.00 51.00 83 LYS A C 1
ATOM 671 O O . LYS A 1 83 ? 23.982 -13.748 -17.505 1.00 51.00 83 LYS A O 1
ATOM 676 N N . ILE A 1 84 ? 22.472 -13.994 -19.136 1.00 56.16 84 ILE A N 1
ATOM 677 C CA . ILE A 1 84 ? 21.618 -14.929 -18.407 1.00 56.16 84 ILE A CA 1
ATOM 678 C C . ILE A 1 84 ? 22.344 -16.283 -18.392 1.00 56.16 84 ILE A C 1
ATOM 680 O O . ILE A 1 84 ? 22.754 -16.752 -19.457 1.00 56.16 84 ILE A O 1
ATOM 684 N N . PRO A 1 85 ? 22.517 -16.932 -17.227 1.00 49.59 85 PRO A N 1
ATOM 685 C CA . PRO A 1 85 ? 23.070 -18.280 -17.166 1.00 49.59 85 PRO A CA 1
ATOM 686 C C . PRO A 1 85 ? 22.215 -19.238 -18.006 1.00 49.59 85 PRO A C 1
ATOM 688 O O . PRO A 1 85 ? 20.987 -19.231 -17.915 1.00 49.59 85 PRO A O 1
ATOM 691 N N . GLU A 1 86 ? 22.863 -20.089 -18.807 1.00 55.84 86 GLU A N 1
ATOM 692 C CA . GLU A 1 86 ? 22.234 -20.926 -19.848 1.00 55.84 86 GLU A CA 1
ATOM 693 C C . GLU A 1 86 ? 21.091 -21.834 -19.368 1.00 55.84 86 GLU A C 1
ATOM 695 O O . GLU A 1 86 ? 20.295 -22.306 -20.176 1.00 55.84 86 GLU A O 1
ATOM 700 N N . LYS A 1 87 ? 20.952 -22.018 -18.052 1.00 51.75 87 LYS A N 1
ATOM 701 C CA . LYS A 1 87 ? 19.859 -22.761 -17.413 1.00 51.75 87 LYS A CA 1
ATOM 702 C C . LYS A 1 87 ? 18.480 -22.091 -17.555 1.00 51.75 87 LYS A C 1
ATOM 704 O O . LYS A 1 87 ? 17.477 -22.743 -17.299 1.00 51.75 87 LYS A O 1
ATOM 709 N N . 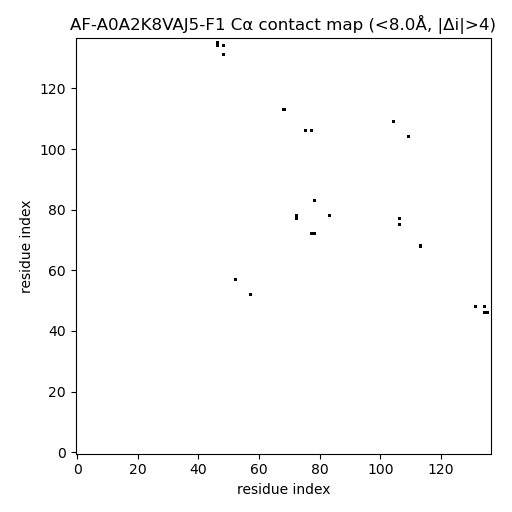PHE A 1 88 ? 18.422 -20.827 -17.988 1.00 50.31 88 PHE A N 1
ATOM 710 C CA . PHE A 1 88 ? 17.185 -20.079 -18.268 1.00 50.31 88 PHE A CA 1
ATOM 711 C C . PHE A 1 88 ? 16.929 -19.855 -19.770 1.00 50.31 88 PHE A C 1
ATOM 713 O O . PHE A 1 88 ? 16.183 -18.949 -20.145 1.00 50.31 88 PHE A O 1
ATOM 720 N N . LYS A 1 89 ? 17.500 -20.683 -20.660 1.00 50.03 89 LYS A N 1
ATOM 721 C CA . LYS A 1 89 ? 17.056 -20.758 -22.065 1.00 50.03 89 LYS A CA 1
ATOM 722 C C . LYS A 1 89 ? 15.663 -21.400 -22.118 1.00 50.03 89 LYS A C 1
ATOM 724 O O . LYS A 1 89 ? 15.497 -22.574 -22.430 1.00 50.03 89 LYS A O 1
ATOM 729 N N . ILE A 1 90 ? 14.649 -20.618 -21.765 1.00 55.16 90 ILE A N 1
ATOM 730 C CA . ILE A 1 90 ? 13.242 -20.979 -21.889 1.00 55.16 90 ILE A CA 1
ATOM 731 C C . ILE A 1 90 ? 12.929 -21.045 -23.388 1.00 55.16 90 ILE A C 1
ATOM 733 O O . ILE A 1 90 ? 12.714 -20.026 -24.047 1.00 55.16 90 ILE A O 1
ATOM 737 N N . SER A 1 91 ? 12.939 -22.263 -23.933 1.00 51.47 91 SER A N 1
ATOM 738 C CA . SER A 1 91 ? 12.480 -22.567 -25.290 1.00 51.47 91 SER A CA 1
ATOM 739 C C . SER A 1 91 ? 10.963 -22.389 -25.347 1.00 51.47 91 SER A C 1
ATOM 741 O O . SER A 1 91 ? 10.191 -23.333 -25.225 1.00 51.47 91 SER A O 1
ATOM 743 N N . THR A 1 92 ? 10.513 -21.141 -25.444 1.00 48.38 92 THR A N 1
ATOM 744 C CA . THR A 1 92 ? 9.098 -20.816 -25.623 1.00 48.38 92 THR A CA 1
ATOM 745 C C . THR A 1 92 ? 8.867 -20.424 -27.065 1.00 48.38 92 THR A C 1
ATOM 747 O O . THR A 1 92 ? 8.882 -19.244 -27.424 1.00 48.38 92 THR A O 1
ATOM 750 N N . LYS A 1 93 ? 8.607 -21.433 -27.897 1.00 44.62 93 LYS A N 1
ATOM 751 C CA . LYS A 1 93 ? 7.930 -21.259 -29.182 1.00 44.62 93 LYS A CA 1
ATOM 752 C C . LYS A 1 93 ? 6.463 -20.913 -28.899 1.00 44.62 93 LYS A C 1
ATOM 754 O O . LYS A 1 93 ? 5.577 -21.746 -29.009 1.00 44.62 93 LYS A O 1
ATOM 759 N N . ILE A 1 94 ? 6.238 -19.704 -28.395 1.00 51.53 94 ILE A N 1
ATOM 760 C CA . ILE A 1 94 ? 4.903 -19.128 -28.256 1.00 51.53 94 ILE A CA 1
ATOM 761 C C . ILE A 1 94 ? 4.778 -18.147 -29.413 1.00 51.53 94 ILE A C 1
ATOM 763 O O . ILE A 1 94 ? 5.392 -17.077 -29.385 1.00 51.53 94 ILE A O 1
ATOM 767 N N . GLU A 1 95 ? 4.083 -18.592 -30.453 1.00 48.03 95 GLU A N 1
ATOM 768 C CA . GLU A 1 95 ? 3.706 -17.800 -31.618 1.00 48.03 95 GLU A CA 1
ATOM 769 C C . GLU A 1 95 ? 2.465 -16.997 -31.217 1.00 48.03 95 GLU A C 1
ATOM 771 O O . GLU A 1 95 ? 1.353 -17.516 -31.160 1.00 48.03 95 GLU A O 1
ATOM 776 N N . PHE A 1 96 ? 2.680 -15.746 -30.820 1.00 52.75 96 PHE A N 1
ATOM 777 C CA . PHE A 1 96 ? 1.596 -14.798 -30.587 1.00 52.75 96 PHE A CA 1
ATOM 778 C C . PHE A 1 96 ? 1.255 -14.092 -31.907 1.00 52.75 96 PHE A C 1
ATOM 780 O O . PHE A 1 96 ? 2.160 -13.866 -32.713 1.00 52.75 96 PHE A O 1
ATOM 787 N N . PRO A 1 97 ? -0.024 -13.748 -32.142 1.00 54.50 97 PRO A N 1
ATOM 788 C CA . PRO A 1 97 ? -0.448 -13.067 -33.358 1.00 54.50 97 PRO A CA 1
ATOM 789 C C . PRO A 1 97 ? 0.277 -11.728 -33.504 1.00 54.50 97 PRO A C 1
ATOM 791 O O . PRO A 1 97 ? 0.405 -10.962 -32.547 1.00 54.50 97 PRO A O 1
ATOM 794 N N . ASP A 1 98 ? 0.747 -11.464 -34.719 1.00 58.00 98 ASP A N 1
ATOM 795 C CA . ASP A 1 98 ? 1.635 -10.356 -35.057 1.00 58.00 98 ASP A CA 1
ATOM 796 C C . ASP A 1 98 ? 0.862 -9.028 -35.179 1.00 58.00 98 ASP A C 1
ATOM 798 O O . ASP A 1 98 ? 0.717 -8.431 -36.242 1.00 58.00 98 ASP A O 1
ATOM 802 N N . LEU A 1 99 ? 0.282 -8.582 -34.062 1.00 59.31 99 LEU A N 1
ATOM 803 C CA . LEU A 1 99 ? -0.591 -7.403 -33.990 1.00 59.31 99 LEU A CA 1
ATOM 804 C C . LEU A 1 99 ? 0.171 -6.067 -34.099 1.00 59.31 99 LEU A C 1
ATOM 806 O O . LEU A 1 99 ? -0.450 -5.008 -34.108 1.00 59.31 99 LEU A O 1
ATOM 810 N N . PHE A 1 100 ? 1.506 -6.103 -34.177 1.00 62.59 100 PHE A N 1
ATOM 811 C CA . PHE A 1 100 ? 2.379 -4.923 -34.194 1.00 62.59 100 PHE A CA 1
ATOM 812 C C . PHE A 1 100 ? 3.347 -4.899 -35.392 1.00 62.59 100 PHE A C 1
ATOM 814 O O . PHE A 1 100 ? 4.389 -4.238 -35.321 1.00 62.59 100 PHE A O 1
ATOM 821 N N . GLN A 1 101 ? 3.015 -5.581 -36.499 1.00 52.25 101 GLN A N 1
ATOM 822 C CA . GLN A 1 101 ? 3.772 -5.491 -37.755 1.00 52.25 101 GLN A CA 1
ATOM 823 C C . GLN A 1 101 ? 3.800 -4.036 -38.253 1.00 52.25 101 GLN A C 1
ATOM 825 O O . GLN A 1 101 ? 2.839 -3.549 -38.841 1.00 52.25 101 GLN A O 1
ATOM 830 N N . GLY A 1 102 ? 4.901 -3.325 -37.992 1.00 59.97 102 GLY A N 1
ATOM 831 C CA . GLY A 1 102 ? 5.144 -1.965 -38.490 1.00 59.97 102 GLY A CA 1
ATOM 832 C C . GLY A 1 102 ? 5.691 -0.967 -37.468 1.00 59.97 102 GLY A C 1
ATOM 833 O O . GLY A 1 102 ? 6.155 0.099 -37.867 1.00 59.97 102 GLY A O 1
ATOM 834 N N . ILE A 1 103 ? 5.691 -1.284 -36.166 1.00 62.97 103 ILE A N 1
ATOM 835 C CA . ILE A 1 103 ? 6.220 -0.366 -35.143 1.00 62.97 103 ILE A CA 1
ATOM 836 C C . ILE A 1 103 ? 7.667 -0.733 -34.797 1.00 62.97 103 ILE A C 1
ATOM 838 O O . ILE A 1 103 ? 7.944 -1.587 -33.954 1.00 62.97 103 ILE A O 1
ATOM 842 N N . THR A 1 104 ? 8.615 -0.041 -35.423 1.00 65.38 104 THR A N 1
ATOM 843 C CA . THR A 1 104 ? 10.048 -0.203 -35.150 1.00 65.38 104 THR A CA 1
ATOM 844 C C . THR A 1 104 ? 10.449 0.592 -33.902 1.00 65.38 104 THR A C 1
ATOM 846 O O . THR A 1 104 ? 10.925 1.722 -33.987 1.00 65.38 104 THR A O 1
ATOM 849 N N . VAL A 1 105 ? 10.257 0.021 -32.711 1.00 67.25 105 VAL A N 1
ATOM 850 C CA . VAL A 1 105 ? 10.671 0.668 -31.451 1.00 67.25 105 VAL A CA 1
ATOM 851 C C . VAL A 1 105 ? 12.193 0.548 -31.255 1.00 67.25 105 VAL A C 1
ATOM 853 O O . VAL A 1 105 ? 12.803 -0.515 -31.426 1.00 67.25 105 VAL A O 1
ATOM 856 N N . SER A 1 106 ? 12.846 1.657 -30.892 1.00 75.50 106 SER A N 1
ATOM 857 C CA . SER A 1 106 ? 14.269 1.649 -30.525 1.00 75.50 106 SER A CA 1
ATOM 858 C C . SER A 1 106 ? 14.488 0.913 -29.197 1.00 75.50 106 SER A C 1
ATOM 860 O O . SER A 1 106 ? 13.695 1.061 -28.269 1.00 75.50 106 SER A O 1
ATOM 862 N N . ASN A 1 107 ? 15.591 0.163 -29.066 1.00 70.31 107 ASN A N 1
ATOM 863 C CA . ASN A 1 107 ? 15.903 -0.578 -27.832 1.00 70.31 107 ASN A CA 1
ATOM 864 C C . ASN A 1 107 ? 15.951 0.345 -26.613 1.00 70.31 107 ASN A C 1
ATOM 866 O O . ASN A 1 107 ? 15.446 -0.017 -25.557 1.00 70.31 107 ASN A O 1
ATOM 870 N N . THR A 1 108 ? 16.507 1.547 -26.785 1.00 78.38 108 THR A N 1
ATOM 871 C CA . THR A 1 108 ? 16.603 2.569 -25.736 1.00 78.38 108 THR A CA 1
ATOM 872 C C . THR A 1 108 ? 15.230 3.062 -25.288 1.00 78.38 108 THR A C 1
ATOM 874 O O . THR A 1 108 ? 15.010 3.292 -24.105 1.00 78.38 108 THR A O 1
ATOM 877 N N . MET A 1 109 ? 14.286 3.203 -26.221 1.00 79.88 109 MET A N 1
ATOM 878 C CA . MET A 1 109 ? 12.921 3.630 -25.908 1.00 79.88 109 MET A CA 1
ATOM 879 C C . MET A 1 10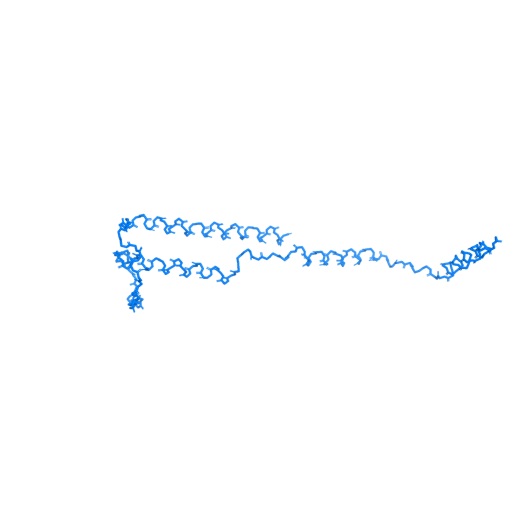9 ? 12.168 2.538 -25.143 1.00 79.88 109 MET A C 1
ATOM 881 O O . MET A 1 109 ? 11.443 2.841 -24.197 1.00 79.88 109 MET A O 1
ATOM 885 N N . LEU A 1 110 ? 12.388 1.268 -25.499 1.00 77.75 110 LEU A N 1
ATOM 886 C CA . LEU A 1 110 ? 11.789 0.139 -24.796 1.00 77.75 110 LEU A CA 1
ATOM 887 C C . LEU A 1 110 ? 12.308 0.014 -23.359 1.00 77.75 110 LEU A C 1
ATOM 889 O O . LEU A 1 110 ? 11.513 -0.112 -22.428 1.00 77.75 110 LEU A O 1
ATOM 893 N N . THR A 1 111 ? 13.628 0.074 -23.163 1.00 74.62 111 THR A N 1
ATOM 894 C CA . THR A 1 111 ? 14.214 0.025 -21.818 1.00 74.62 111 THR A CA 1
ATOM 895 C C . THR A 1 111 ? 13.819 1.242 -20.988 1.00 74.62 111 THR A C 1
ATOM 897 O O . THR A 1 111 ? 13.469 1.075 -19.823 1.00 74.62 111 THR A O 1
ATOM 900 N N . ALA A 1 112 ? 13.784 2.445 -21.570 1.00 83.50 112 ALA A N 1
ATOM 901 C CA . ALA A 1 112 ? 13.307 3.641 -20.875 1.00 83.50 112 ALA A CA 1
ATOM 902 C C . ALA A 1 112 ? 11.845 3.502 -20.421 1.00 83.50 112 ALA A C 1
ATOM 904 O O . ALA A 1 112 ? 11.533 3.777 -19.263 1.00 83.50 112 ALA A O 1
ATOM 905 N N . CYS A 1 113 ? 10.959 3.015 -21.296 1.00 82.56 113 CYS A N 1
ATOM 906 C CA . CYS A 1 113 ? 9.556 2.776 -20.960 1.00 82.56 113 CYS A CA 1
ATOM 907 C C . CYS A 1 113 ? 9.415 1.731 -19.839 1.00 82.56 113 CYS A C 1
ATOM 909 O O . CYS A 1 113 ? 8.660 1.936 -18.889 1.00 82.56 113 CYS A O 1
ATOM 911 N N . PHE A 1 114 ? 10.212 0.660 -19.880 1.00 81.31 114 PHE A N 1
ATOM 912 C CA . PHE A 1 114 ? 10.248 -0.343 -18.819 1.00 81.31 114 PHE A CA 1
ATOM 913 C C . PHE A 1 114 ? 10.651 0.257 -17.467 1.00 81.31 114 PHE A C 1
ATOM 915 O O . PHE A 1 114 ? 9.903 0.134 -16.497 1.00 81.31 114 PHE A O 1
ATOM 922 N N . PHE A 1 115 ? 11.787 0.956 -17.399 1.00 81.94 115 PHE A N 1
ATOM 923 C CA . PHE A 1 115 ? 12.227 1.589 -16.154 1.00 81.94 115 PHE A CA 1
ATOM 924 C C . PHE A 1 115 ? 11.205 2.605 -15.645 1.00 81.94 115 PHE A C 1
ATOM 926 O O . PHE A 1 115 ? 10.947 2.653 -14.447 1.00 81.94 115 PHE A O 1
ATOM 933 N N . PHE A 1 116 ? 10.568 3.358 -16.541 1.00 87.81 116 PHE A N 1
ATOM 934 C CA . PHE A 1 116 ? 9.513 4.295 -16.178 1.00 87.81 116 PHE A CA 1
ATOM 935 C C . PHE A 1 116 ? 8.308 3.593 -15.535 1.00 87.81 116 PHE A C 1
ATOM 937 O O . PHE A 1 116 ? 7.878 3.980 -14.449 1.00 87.81 116 PHE A O 1
ATOM 944 N N . THR A 1 117 ? 7.807 2.511 -16.141 1.00 85.12 117 THR A N 1
ATOM 945 C CA . THR A 1 117 ? 6.714 1.721 -15.547 1.00 85.12 117 THR A CA 1
ATOM 946 C C . THR A 1 117 ? 7.111 1.114 -14.201 1.00 85.12 117 THR A C 1
ATOM 948 O O . THR A 1 117 ? 6.350 1.202 -13.241 1.00 85.12 117 THR A O 1
ATOM 951 N N . LEU A 1 118 ? 8.326 0.569 -14.089 1.00 85.69 118 LEU A N 1
ATOM 952 C CA . LEU A 1 118 ? 8.852 -0.007 -12.852 1.00 85.69 118 LEU A CA 1
ATOM 953 C C . LEU A 1 118 ? 8.942 1.049 -11.739 1.00 85.69 118 LEU A C 1
ATOM 955 O O . LEU A 1 118 ? 8.529 0.791 -10.609 1.00 85.69 118 LEU A O 1
ATOM 959 N N . LEU A 1 119 ? 9.413 2.257 -12.056 1.00 87.75 119 LEU A N 1
ATOM 960 C CA . LEU A 1 119 ? 9.460 3.374 -11.112 1.00 87.75 119 LEU A CA 1
ATOM 961 C C . LEU A 1 119 ? 8.064 3.779 -10.628 1.00 87.75 119 LEU A C 1
ATOM 963 O O . LEU A 1 119 ? 7.896 4.004 -9.431 1.00 87.75 119 LEU A O 1
ATOM 967 N N . ILE A 1 120 ? 7.057 3.801 -11.507 1.00 88.88 120 ILE A N 1
ATOM 968 C CA . ILE A 1 120 ? 5.661 4.055 -11.112 1.00 88.88 120 ILE A CA 1
ATOM 969 C C . ILE A 1 120 ? 5.178 2.990 -10.117 1.00 88.88 120 ILE A C 1
ATOM 971 O O . ILE A 1 120 ? 4.586 3.330 -9.093 1.00 88.88 120 ILE A O 1
ATOM 975 N N . PHE A 1 121 ? 5.479 1.708 -10.350 1.00 85.44 121 PHE A N 1
ATOM 976 C CA . PHE A 1 121 ? 5.144 0.649 -9.390 1.00 85.44 121 PHE A CA 1
ATOM 977 C C . PHE A 1 121 ? 5.814 0.862 -8.030 1.00 85.44 121 PHE A C 1
ATOM 979 O O . PHE A 1 121 ? 5.153 0.739 -6.997 1.00 85.44 121 PHE A O 1
ATOM 986 N N . ILE A 1 122 ? 7.104 1.214 -8.014 1.00 86.69 122 ILE A N 1
ATOM 987 C CA . ILE A 1 122 ? 7.829 1.520 -6.772 1.00 86.69 122 ILE A CA 1
ATOM 988 C C . ILE A 1 122 ? 7.178 2.700 -6.045 1.00 86.69 122 ILE A C 1
ATOM 990 O O . ILE A 1 122 ? 6.974 2.633 -4.833 1.00 86.69 122 ILE A O 1
ATOM 994 N N . GLN A 1 123 ? 6.822 3.765 -6.765 1.00 87.62 123 GLN A N 1
ATOM 995 C CA . GLN A 1 123 ? 6.162 4.938 -6.189 1.00 87.62 123 GLN A CA 1
ATOM 996 C C . GLN A 1 123 ? 4.821 4.567 -5.546 1.00 87.62 123 GLN A C 1
ATOM 998 O O . GLN A 1 123 ? 4.574 4.941 -4.400 1.00 87.62 123 GLN A O 1
ATOM 1003 N N . ILE A 1 124 ? 3.996 3.769 -6.232 1.00 85.69 124 ILE A N 1
ATOM 1004 C CA . ILE A 1 124 ? 2.722 3.267 -5.698 1.00 85.69 124 ILE A CA 1
ATOM 1005 C C . ILE A 1 124 ? 2.956 2.422 -4.438 1.00 85.69 124 ILE A C 1
ATOM 1007 O O . ILE A 1 124 ? 2.237 2.573 -3.449 1.00 85.69 124 ILE A O 1
ATOM 1011 N N . TYR A 1 125 ? 3.973 1.555 -4.443 1.00 83.50 125 TYR A N 1
ATOM 1012 C CA . TYR A 1 125 ? 4.319 0.727 -3.288 1.00 83.50 125 TYR A CA 1
ATOM 1013 C C . TYR A 1 125 ? 4.755 1.562 -2.076 1.00 83.50 125 TYR A C 1
ATOM 1015 O O . TYR A 1 125 ? 4.259 1.351 -0.969 1.00 83.50 125 TYR A O 1
ATOM 1023 N N . LEU A 1 126 ? 5.651 2.533 -2.280 1.00 83.06 126 LEU A N 1
ATOM 1024 C CA . LEU A 1 126 ? 6.122 3.427 -1.220 1.00 83.06 126 LEU A CA 1
ATOM 1025 C C . LEU A 1 126 ? 4.985 4.274 -0.651 1.00 83.06 126 LEU A C 1
ATOM 1027 O O . LEU A 1 126 ? 4.882 4.413 0.568 1.00 83.06 126 LEU A O 1
ATOM 1031 N N . PHE A 1 127 ? 4.121 4.805 -1.518 1.00 81.12 127 PHE A N 1
ATOM 1032 C CA . PHE A 1 127 ? 2.963 5.588 -1.100 1.00 81.12 127 PHE A CA 1
ATOM 1033 C C . PHE A 1 127 ? 2.013 4.735 -0.256 1.00 81.12 127 PHE A C 1
ATOM 1035 O O . PHE A 1 127 ? 1.692 5.113 0.866 1.00 81.12 127 PHE A O 1
ATOM 1042 N N . LYS A 1 128 ? 1.673 3.525 -0.716 1.00 75.50 128 LYS A N 1
ATOM 1043 C CA . LYS A 1 128 ? 0.870 2.568 0.058 1.00 75.50 128 LYS A CA 1
ATOM 1044 C C . LYS A 1 128 ? 1.476 2.287 1.437 1.00 75.50 128 LYS A C 1
ATOM 1046 O O . LYS A 1 128 ? 0.767 2.349 2.435 1.00 75.50 128 LYS A O 1
ATOM 1051 N N . ASN A 1 129 ? 2.779 2.013 1.498 1.00 74.19 129 ASN A N 1
ATOM 1052 C CA . ASN A 1 129 ? 3.456 1.692 2.754 1.00 74.19 129 ASN A CA 1
ATOM 1053 C C . ASN A 1 129 ? 3.479 2.875 3.737 1.00 74.19 129 ASN A C 1
ATOM 1055 O O . ASN A 1 129 ? 3.466 2.661 4.944 1.00 74.19 129 ASN A O 1
ATOM 1059 N N . ARG A 1 130 ? 3.514 4.123 3.250 1.00 77.31 130 ARG A N 1
ATOM 1060 C CA . ARG A 1 130 ? 3.391 5.303 4.120 1.00 77.31 130 ARG A CA 1
ATOM 1061 C C . ARG A 1 130 ? 1.982 5.436 4.702 1.00 77.31 130 ARG A C 1
ATOM 1063 O O . ARG A 1 130 ? 1.861 5.532 5.915 1.00 77.31 130 ARG A O 1
ATOM 1070 N N . PHE A 1 131 ? 0.944 5.334 3.871 1.00 70.31 131 PHE A N 1
ATOM 1071 C CA . PHE A 1 131 ? -0.449 5.414 4.335 1.00 70.31 131 PHE A CA 1
ATOM 1072 C C . PHE A 1 131 ? -0.825 4.282 5.301 1.00 70.31 131 PHE A C 1
ATOM 1074 O O . PHE A 1 131 ? -1.553 4.516 6.259 1.00 70.31 131 PHE A O 1
ATOM 1081 N N . GLU A 1 132 ? -0.306 3.067 5.100 1.00 67.81 132 GLU A N 1
ATOM 1082 C CA . GLU A 1 132 ? -0.512 1.963 6.050 1.00 67.81 132 GLU A CA 1
ATOM 1083 C C . GLU A 1 132 ? 0.149 2.222 7.415 1.00 67.81 132 GLU A C 1
ATOM 1085 O O . GLU A 1 132 ? -0.360 1.738 8.422 1.00 67.81 132 GLU A O 1
ATOM 1090 N N . LYS A 1 133 ? 1.250 2.985 7.479 1.00 64.00 133 LYS A N 1
ATOM 1091 C CA . LYS A 1 133 ? 1.894 3.354 8.753 1.00 64.00 133 LYS A CA 1
ATOM 1092 C C . LYS A 1 133 ? 1.139 4.464 9.476 1.00 64.00 133 LYS A C 1
ATOM 1094 O O . LYS A 1 133 ? 0.990 4.374 10.687 1.00 64.00 133 LYS A O 1
ATOM 1099 N N . ASP A 1 134 ? 0.644 5.457 8.742 1.00 63.03 134 ASP A N 1
ATOM 1100 C CA . ASP A 1 134 ? -0.084 6.593 9.323 1.00 63.03 134 ASP A CA 1
ATOM 1101 C C . ASP A 1 134 ? -1.484 6.194 9.832 1.00 63.03 134 ASP A C 1
ATOM 1103 O O . ASP A 1 134 ? -2.003 6.814 10.751 1.00 63.03 134 ASP A O 1
ATOM 1107 N N . LEU A 1 135 ? -2.088 5.138 9.271 1.00 58.97 135 LEU A N 1
ATOM 1108 C CA . LEU A 1 135 ? -3.377 4.593 9.727 1.00 58.97 135 LEU A CA 1
ATOM 1109 C C . LEU A 1 135 ? -3.253 3.531 10.830 1.00 58.97 135 LEU A C 1
ATOM 1111 O O . LEU A 1 135 ? -4.268 3.133 11.387 1.00 58.97 135 LEU A O 1
ATOM 1115 N N . ASN A 1 136 ? -2.049 3.034 11.117 1.00 53.91 136 ASN A N 1
ATOM 1116 C CA . ASN A 1 136 ? -1.801 2.013 12.144 1.00 53.91 136 ASN A CA 1
ATOM 1117 C C . ASN A 1 136 ? -0.977 2.565 13.329 1.00 53.91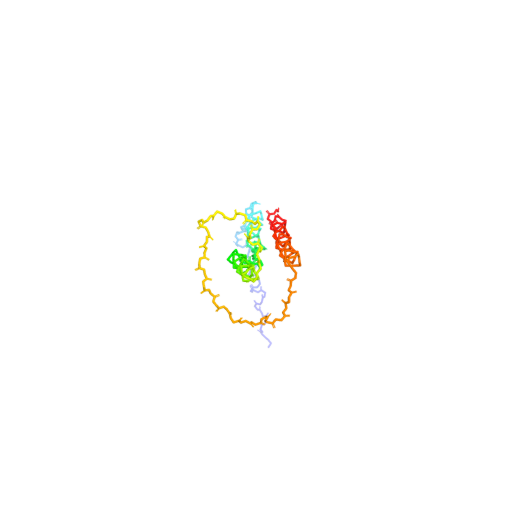 136 ASN A C 1
ATOM 1119 O O . ASN A 1 136 ? -0.416 1.785 14.100 1.00 53.91 136 ASN A O 1
ATOM 1123 N N . SER A 1 137 ? -0.872 3.897 13.426 1.00 48.56 137 SER A N 1
ATOM 1124 C CA . SER A 1 137 ? -0.326 4.669 14.552 1.00 48.56 137 SER A CA 1
ATOM 1125 C C . SER A 1 137 ? -1.450 5.376 15.299 1.00 48.56 137 SER A C 1
ATOM 1127 O O . SER A 1 137 ? -1.192 5.701 16.478 1.00 48.56 137 SER A O 1
#

Sequence (137 aa):
MGENKHIEELDAFAKKYVKDVEQELPTFDFTSSVMHKIKEVEMSSVYKTTPLISKKVWVLLFSLLTICMVYVSKGKSIFSSWKIPEKFKISTKIEFPDLFQGITVSNTMLTACFFFTLLIFIQIYLFKNRFEKDLNS

Secondary structure (DSSP, 8-state):
--S-SSHHHHHHHHHHHHHHS---PPPTTHHHHHHHHHHHHHHHHHT----SS-HHHHHHHHHHHHHHHHHHHTTS-HHHHS---GGG----------TTTT----HHHHHHHHHHHHHHHHHHHHHHHHHHHHT--

Mean predicted aligned error: 18.47 Å

Solvent-accessible surface area (backbone atoms only — not comparable to full-atom values): 8708 Å² total; per-residue (Å²): 142,81,88,75,81,55,58,66,57,51,51,51,49,52,52,48,53,65,66,71,45,79,80,78,73,73,57,94,57,44,67,58,54,51,51,51,52,49,51,54,53,50,56,68,66,74,61,70,78,72,63,95,65,51,76,70,55,54,53,51,53,54,52,49,54,54,51,54,51,53,58,62,40,73,81,42,75,68,64,73,78,50,85,68,65,77,91,70,71,74,85,69,91,72,86,69,83,78,86,62,85,82,72,85,76,52,72,69,56,53,52,51,51,50,53,52,54,53,49,52,52,52,52,53,50,54,51,50,57,51,54,57,50,69,71,73,109

Radius of gyration: 35.42 Å; Cα contacts (8 Å, |Δi|>4): 12; chains: 1; bounding box: 91×37×84 Å